Protein AF-A0A6I9NLI4-F1 (afdb_monomer_lite)

Radius of gyration: 18.1 Å; chains: 1; bounding box: 37×51×44 Å

Secondary structure (DSSP, 8-state):
-EE-TTSSEEEEE-TTSEEEEEETTSSS-SEEEE-S--SPPSEEEEEE-TTT--EEEEEEETTEEEEE-SSS-EEEEE--S-EEEEE-SSEEEEEESS-EEEEEPPPHHHHHHHSTT--SHHHHHHHHHHHHH--

Sequence (135 aa):
MSVSFSYKYLALFTETGHLWTGPSHLQDKLNEVDTKNTKPPQQMVWCRRPKSQQPSVVLLWDKLLMVVGVRQDNIQFPIEEPCVLVGELDGVRILSSSQQELLQEVPLVCQEIFKIASMAPGALLLEAHREYQVP

Foldseek 3Di:
DDAAPVNQKDWDQDLQQKIWIDGNVPPDTLDIARNVDNDAFPDWYWAAAPPVRWIWIWTHDPFWIWIGTSDHDIDIDTDDADWDWDYDHFFIWTGGPVDIDTGGDDDPVNCLLPPPPRPPPNVVVVVVVVVVPPD

Organism: NCBI:txid8208

InterPro domains:
  IPR006926 Vps16, N-terminal [PF04841] (1-133)
  IPR016534 Vacuolar protein sorting-associated protein 16 [PTHR12811] (1-133)

pLDDT: mean 92.78, std 6.66, range [64.06, 98.38]

Structure (mmCIF, N/CA/C/O backbone):
data_AF-A0A6I9NLI4-F1
#
_entry.id   AF-A0A6I9NLI4-F1
#
loop_
_atom_site.group_PDB
_atom_site.id
_atom_site.type_symbol
_atom_site.label_atom_id
_atom_site.label_alt_id
_atom_site.label_comp_id
_atom_site.label_asym_id
_atom_site.label_entity_id
_atom_site.label_seq_id
_atom_site.pdbx_PDB_ins_code
_atom_site.Cartn_x
_atom_site.Cartn_y
_atom_site.Cartn_z
_atom_site.occupancy
_atom_site.B_iso_or_equiv
_atom_site.auth_seq_id
_atom_site.auth_comp_id
_atom_site.auth_asym_id
_atom_site.auth_atom_id
_atom_site.pdbx_PDB_model_num
ATOM 1 N N . MET A 1 1 ? -11.281 -6.383 10.243 1.00 93.69 1 MET A N 1
ATOM 2 C CA . MET A 1 1 ? -11.196 -7.264 9.054 1.00 93.69 1 MET A CA 1
ATOM 3 C C . MET A 1 1 ? -11.498 -6.444 7.810 1.00 93.69 1 MET A C 1
ATOM 5 O O . MET A 1 1 ? -12.298 -5.525 7.912 1.00 93.69 1 MET A O 1
ATOM 9 N N . SER A 1 2 ? -10.876 -6.753 6.672 1.00 96.56 2 SER A N 1
ATOM 10 C CA . SER A 1 2 ? -11.153 -6.109 5.379 1.00 96.56 2 SER A CA 1
ATOM 11 C C . SER A 1 2 ? -11.1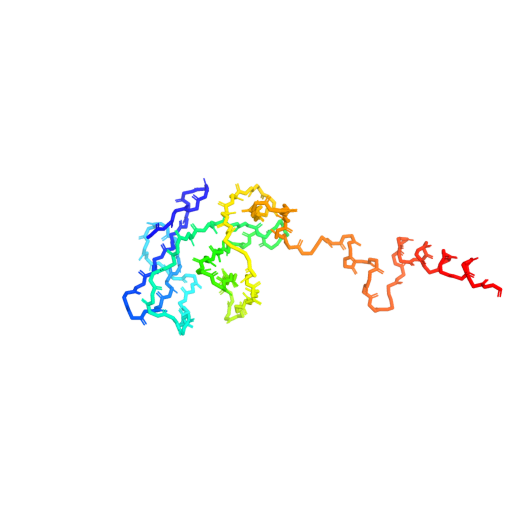02 -7.125 4.235 1.00 96.56 2 SER A C 1
ATOM 13 O O . SER A 1 2 ? -10.269 -8.033 4.251 1.00 96.56 2 SER A O 1
ATOM 15 N N . VAL A 1 3 ? -11.985 -6.970 3.249 1.00 95.25 3 VAL A N 1
ATOM 16 C CA . VAL A 1 3 ? -12.119 -7.845 2.070 1.00 95.25 3 VAL A CA 1
ATOM 17 C C . VAL A 1 3 ? -11.629 -7.087 0.839 1.00 95.25 3 VAL A C 1
ATOM 19 O O . VAL A 1 3 ? -11.926 -5.902 0.687 1.00 95.25 3 VAL A O 1
ATOM 22 N N . SER A 1 4 ? -10.880 -7.743 -0.047 1.00 93.06 4 SER A N 1
ATOM 23 C CA . SER A 1 4 ? -10.406 -7.107 -1.280 1.00 93.06 4 SER A CA 1
ATOM 24 C C . SER A 1 4 ? -11.547 -6.818 -2.255 1.00 93.06 4 SER A C 1
ATOM 26 O O . SER A 1 4 ? -12.533 -7.547 -2.288 1.00 93.06 4 SER A O 1
ATOM 28 N N . PHE A 1 5 ? -11.376 -5.826 -3.135 1.00 88.81 5 PHE A N 1
ATOM 29 C CA . PHE A 1 5 ? -12.377 -5.465 -4.156 1.00 88.81 5 PHE A CA 1
ATOM 30 C C . PHE A 1 5 ? -12.794 -6.646 -5.054 1.00 88.81 5 PHE A C 1
ATOM 32 O O . PHE A 1 5 ? -13.931 -6.754 -5.489 1.00 88.81 5 PHE A O 1
ATOM 39 N N . SER A 1 6 ? -11.868 -7.575 -5.305 1.00 89.50 6 SER A N 1
ATOM 40 C CA . SER A 1 6 ? -12.116 -8.804 -6.066 1.00 89.50 6 SER A CA 1
ATOM 41 C C . SER A 1 6 ? -12.792 -9.931 -5.274 1.00 89.50 6 SER A C 1
ATOM 43 O O . SER A 1 6 ? -13.000 -11.002 -5.838 1.00 89.50 6 SER A O 1
ATOM 45 N N . TYR A 1 7 ? -13.044 -9.749 -3.974 1.00 92.69 7 TYR A N 1
ATOM 46 C CA . TYR A 1 7 ? -13.519 -10.769 -3.024 1.00 92.69 7 TYR A CA 1
ATOM 47 C C . TYR A 1 7 ? -12.604 -11.999 -2.867 1.00 92.69 7 TYR A C 1
ATOM 49 O O . TYR A 1 7 ? -12.969 -12.989 -2.229 1.00 92.69 7 TYR A O 1
ATOM 57 N N . LYS A 1 8 ? -11.392 -11.947 -3.433 1.00 92.88 8 LYS A N 1
ATOM 58 C CA . LYS A 1 8 ? -10.430 -13.056 -3.411 1.00 92.88 8 LYS A CA 1
ATOM 59 C C . LYS A 1 8 ? -9.560 -13.080 -2.162 1.00 92.88 8 LYS A C 1
ATOM 61 O O . LYS A 1 8 ? -9.042 -14.145 -1.850 1.00 92.88 8 LYS A O 1
ATOM 66 N N . TYR A 1 9 ? -9.376 -11.952 -1.474 1.00 94.81 9 TYR A N 1
ATOM 67 C CA . TYR A 1 9 ? -8.417 -11.826 -0.374 1.00 94.81 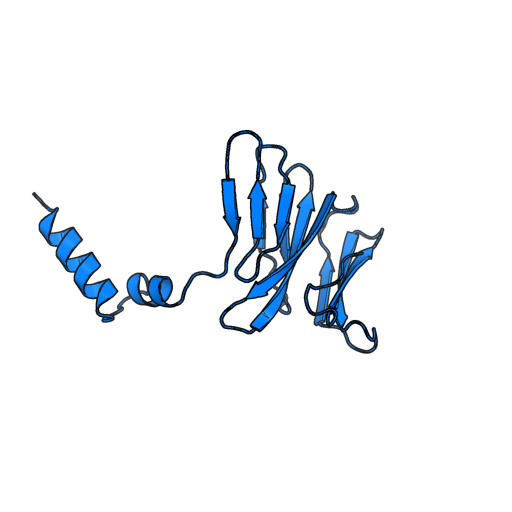9 TYR A CA 1
ATOM 68 C C . TYR A 1 9 ? -9.036 -11.197 0.880 1.00 94.81 9 TYR A C 1
ATOM 70 O O . TYR A 1 9 ? -9.957 -10.381 0.796 1.00 94.81 9 TYR A O 1
ATOM 78 N N . LEU A 1 10 ? -8.505 -11.585 2.040 1.00 96.75 10 LEU A N 1
ATOM 79 C CA . LEU A 1 10 ? -8.911 -11.165 3.379 1.00 96.75 10 LEU A CA 1
ATOM 80 C C . LEU A 1 10 ? -7.718 -10.660 4.180 1.00 96.75 10 LEU A C 1
ATOM 82 O O . LEU A 1 10 ? -6.621 -11.211 4.095 1.00 96.75 10 LEU A O 1
ATOM 86 N N . ALA A 1 11 ? -7.946 -9.579 4.926 1.00 97.12 11 ALA A N 1
ATOM 87 C CA . ALA A 1 11 ? -6.993 -8.973 5.844 1.00 97.12 11 ALA A CA 1
ATOM 88 C C . ALA A 1 11 ? -7.595 -8.997 7.248 1.00 97.12 11 ALA A C 1
ATOM 90 O O . ALA A 1 11 ? -8.687 -8.459 7.488 1.00 97.12 11 ALA A O 1
ATOM 91 N N . LEU A 1 12 ? -6.881 -9.631 8.170 1.00 97.38 12 LEU A N 1
ATOM 92 C CA . LEU A 1 12 ? -7.281 -9.832 9.554 1.00 97.38 12 LEU A CA 1
ATOM 93 C C . LEU A 1 12 ? -6.204 -9.240 10.455 1.00 97.38 12 LEU A C 1
ATOM 95 O O . LEU A 1 12 ? -5.060 -9.675 10.427 1.00 97.38 12 LEU A O 1
ATOM 99 N N . PHE A 1 13 ? -6.583 -8.24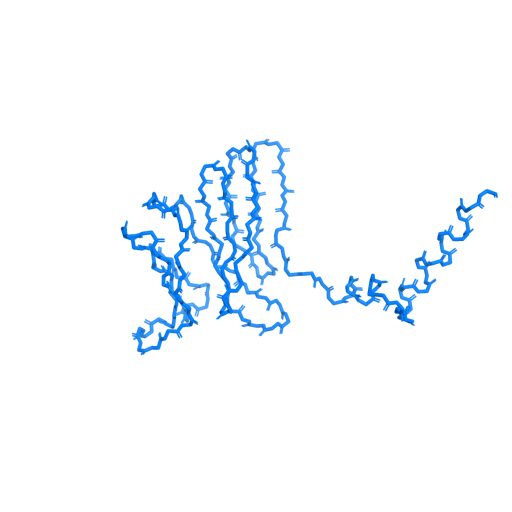1 11.242 1.00 98.19 13 PHE A N 1
ATOM 100 C CA . PHE A 1 13 ? -5.717 -7.667 12.260 1.00 98.19 13 PHE A CA 1
ATOM 101 C C . PHE A 1 13 ? -6.068 -8.292 13.608 1.00 98.19 13 PHE A C 1
ATOM 103 O O . PHE A 1 13 ? -7.245 -8.310 13.980 1.00 98.19 13 PHE A O 1
ATOM 110 N N . THR A 1 14 ? -5.074 -8.840 14.299 1.00 96.81 14 THR A N 1
ATOM 111 C CA . THR A 1 14 ? -5.238 -9.515 15.587 1.00 96.81 14 THR A CA 1
ATOM 112 C C . THR A 1 14 ? -5.015 -8.549 16.745 1.00 96.81 14 THR A C 1
ATOM 114 O O . THR A 1 14 ? -4.332 -7.535 16.619 1.00 96.81 14 THR A O 1
ATOM 117 N N . GLU A 1 15 ? -5.537 -8.896 17.919 1.00 95.88 15 GLU A N 1
ATOM 118 C CA . GLU A 1 15 ? -5.288 -8.145 19.157 1.00 95.88 15 GLU A CA 1
ATOM 119 C C . GLU A 1 15 ? -3.802 -8.147 19.564 1.00 95.88 15 GLU A C 1
ATOM 121 O O . GLU A 1 15 ? -3.305 -7.198 20.163 1.00 95.88 15 GLU A O 1
ATOM 126 N N . THR A 1 16 ? -3.053 -9.177 19.158 1.00 96.81 16 THR A N 1
ATOM 127 C CA . THR A 1 16 ? -1.597 -9.262 19.351 1.00 96.81 16 THR A CA 1
ATOM 128 C C . THR A 1 16 ? -0.800 -8.360 18.401 1.00 96.81 16 THR A C 1
ATOM 130 O O . THR A 1 16 ? 0.424 -8.462 18.357 1.00 96.81 16 THR A O 1
ATOM 133 N N . GLY A 1 17 ? -1.456 -7.504 17.611 1.00 96.88 17 GLY A N 1
ATOM 134 C CA . GLY A 1 17 ? -0.804 -6.560 16.700 1.00 96.88 17 GLY A CA 1
ATOM 135 C C . GLY A 1 17 ? -0.273 -7.175 15.405 1.00 96.88 17 GLY A C 1
ATOM 136 O O . GLY A 1 17 ? 0.532 -6.557 14.702 1.00 96.88 17 GLY A O 1
ATOM 137 N N . HIS A 1 18 ? -0.702 -8.394 15.077 1.00 96.88 18 HIS A N 1
ATOM 138 C CA . HIS A 1 18 ? -0.309 -9.067 13.847 1.00 96.88 18 HIS A CA 1
ATOM 139 C C . HIS A 1 18 ? -1.347 -8.823 12.758 1.00 96.88 18 HIS A C 1
ATOM 141 O O . HIS A 1 18 ? -2.556 -8.841 12.992 1.00 96.88 18 HIS A O 1
ATOM 147 N N . LEU A 1 19 ? -0.867 -8.630 11.538 1.00 97.19 19 LEU A N 1
ATOM 148 C CA . LEU A 1 19 ? -1.690 -8.611 10.348 1.00 97.19 19 LEU A CA 1
ATOM 149 C C . LEU A 1 19 ? -1.520 -9.928 9.604 1.00 97.19 19 LEU A C 1
ATOM 151 O O . LEU A 1 19 ? -0.449 -10.215 9.075 1.00 97.19 19 LEU A O 1
ATOM 155 N N . TRP A 1 20 ? -2.603 -10.683 9.500 1.00 96.31 20 TRP A N 1
ATOM 156 C CA . TRP A 1 20 ? -2.705 -11.831 8.618 1.00 96.31 20 TRP A CA 1
ATOM 157 C C . TRP A 1 20 ? -3.376 -11.422 7.307 1.00 96.31 20 TRP A C 1
ATOM 159 O O . TRP A 1 20 ? -4.401 -10.735 7.299 1.00 96.31 20 TRP A O 1
ATOM 169 N N . THR A 1 21 ? -2.817 -11.872 6.187 1.00 96.06 21 THR A N 1
ATOM 170 C CA . THR A 1 21 ? -3.416 -11.721 4.859 1.00 96.06 21 THR A CA 1
ATOM 171 C C . THR A 1 21 ? -3.424 -13.051 4.126 1.00 96.06 21 THR A C 1
ATOM 173 O O . THR A 1 21 ? -2.459 -13.818 4.172 1.00 96.06 21 THR A O 1
ATOM 176 N N . GLY A 1 22 ? -4.502 -13.322 3.402 1.00 95.69 22 GLY A N 1
ATOM 177 C CA . GLY A 1 22 ? -4.643 -14.573 2.670 1.00 95.69 22 GLY A CA 1
ATOM 178 C C . GLY A 1 22 ? -5.859 -14.590 1.756 1.00 95.69 22 GLY A C 1
ATOM 179 O O . GLY A 1 22 ? -6.607 -13.611 1.702 1.00 95.69 22 GLY A O 1
ATOM 180 N N . PRO A 1 23 ? -6.064 -15.676 1.001 1.00 95.25 23 PRO A N 1
ATOM 181 C CA . PRO A 1 23 ? -7.271 -15.863 0.216 1.00 95.25 23 PRO A CA 1
ATOM 182 C C . PRO A 1 23 ? -8.531 -15.962 1.086 1.00 95.25 23 PRO A C 1
ATOM 184 O O . PRO A 1 23 ? -8.479 -16.372 2.246 1.00 95.25 23 PRO A O 1
ATOM 187 N N . SER A 1 24 ? -9.691 -15.655 0.505 1.00 94.44 24 SER A N 1
ATOM 188 C CA . SER A 1 24 ? -10.979 -15.670 1.212 1.00 94.44 24 SER A CA 1
ATOM 189 C C . SER A 1 24 ? -11.455 -17.051 1.662 1.00 94.44 24 SER A C 1
ATOM 191 O O . SER A 1 24 ? -12.293 -17.138 2.554 1.00 94.44 24 SER A O 1
ATOM 193 N N . HIS A 1 25 ? -10.882 -18.127 1.119 1.00 93.88 25 HIS A N 1
ATOM 194 C CA . HIS A 1 25 ? -11.137 -19.493 1.582 1.00 93.88 25 HIS A CA 1
ATOM 195 C C . HIS A 1 25 ? -10.349 -19.877 2.846 1.00 93.88 25 HIS A C 1
ATOM 197 O O . HIS A 1 25 ? -10.580 -20.959 3.373 1.00 93.88 25 HIS A O 1
ATOM 203 N N . LEU A 1 26 ? -9.430 -19.026 3.331 1.00 92.69 26 LEU A N 1
ATOM 204 C CA . LEU A 1 26 ? -8.678 -19.211 4.586 1.00 92.69 26 LEU A CA 1
ATOM 205 C C . LEU A 1 26 ? -7.830 -20.499 4.677 1.00 92.69 26 LEU A C 1
ATOM 207 O O . LEU A 1 26 ? -7.413 -20.877 5.767 1.00 92.69 26 LEU A O 1
ATOM 211 N N . GLN A 1 27 ? -7.565 -21.180 3.557 1.00 93.38 27 GLN A N 1
ATOM 212 C CA . GLN A 1 27 ? -6.760 -22.418 3.549 1.00 93.38 27 GLN A CA 1
ATOM 213 C C . GLN A 1 27 ? -5.265 -22.141 3.372 1.00 93.38 27 GLN A C 1
ATOM 215 O O . GLN A 1 27 ? -4.439 -22.900 3.863 1.00 93.38 27 GLN A O 1
ATOM 220 N N . ASP A 1 28 ? -4.934 -21.029 2.714 1.00 93.06 28 ASP A N 1
ATOM 221 C CA . ASP A 1 28 ? -3.563 -20.599 2.462 1.00 93.06 28 ASP A CA 1
ATOM 222 C C . ASP A 1 28 ? -3.303 -19.236 3.101 1.00 93.06 28 ASP A C 1
ATOM 224 O O . ASP A 1 28 ? -4.222 -18.470 3.405 1.00 93.06 28 ASP A O 1
ATOM 228 N N . LYS A 1 29 ? -2.023 -18.905 3.256 1.00 92.69 29 LYS A N 1
ATOM 229 C CA . LYS A 1 29 ? -1.566 -17.619 3.779 1.00 92.69 29 LYS A CA 1
ATOM 230 C C . LYS A 1 29 ? -0.731 -16.902 2.729 1.00 92.69 29 LYS A C 1
ATOM 232 O O . LYS A 1 29 ? 0.194 -17.490 2.178 1.00 92.69 29 LYS A O 1
ATOM 237 N N . LEU A 1 30 ? -1.041 -15.632 2.476 1.00 92.50 30 LEU A N 1
ATOM 238 C CA . LEU A 1 30 ? -0.193 -14.772 1.651 1.00 92.50 30 LEU A CA 1
ATOM 239 C C . LEU A 1 30 ? 0.943 -14.192 2.483 1.00 92.50 30 LEU A C 1
ATOM 241 O O . LEU A 1 30 ? 2.095 -14.259 2.071 1.00 92.50 30 LEU A O 1
ATOM 245 N N . ASN A 1 31 ? 0.613 -13.621 3.642 1.00 93.75 31 ASN A N 1
ATOM 246 C CA . ASN A 1 31 ? 1.598 -13.029 4.534 1.00 93.75 31 ASN A CA 1
ATOM 247 C C . ASN A 1 31 ? 1.068 -12.934 5.969 1.00 93.75 31 ASN A C 1
ATOM 249 O O . ASN A 1 31 ? -0.141 -12.850 6.193 1.00 93.75 31 ASN A O 1
ATOM 253 N N . GLU A 1 32 ? 1.986 -12.906 6.927 1.00 94.69 32 GLU A N 1
ATOM 254 C CA . GLU A 1 32 ? 1.718 -12.580 8.324 1.00 94.69 32 GLU A CA 1
ATOM 255 C C . GLU A 1 32 ? 2.825 -11.673 8.836 1.00 94.69 32 GLU A C 1
ATOM 257 O O . GLU A 1 32 ? 4.001 -12.030 8.769 1.00 94.69 32 GLU A O 1
ATOM 262 N N . VAL A 1 33 ? 2.446 -10.489 9.304 1.00 95.19 33 VAL A N 1
ATOM 263 C CA . VAL A 1 33 ? 3.392 -9.432 9.663 1.00 95.19 33 VAL A CA 1
ATOM 264 C C . VAL A 1 33 ? 3.075 -8.918 11.057 1.00 95.19 33 VAL A C 1
ATOM 266 O O . VAL A 1 33 ? 1.941 -8.542 11.341 1.00 95.19 33 VAL A O 1
ATOM 269 N N . ASP A 1 34 ? 4.091 -8.863 11.913 1.00 95.25 34 ASP A N 1
ATOM 270 C CA . ASP A 1 34 ? 4.027 -8.119 13.169 1.00 95.25 34 ASP A CA 1
ATOM 271 C C . ASP A 1 34 ? 4.119 -6.619 12.856 1.00 95.25 34 ASP A C 1
ATOM 273 O O . ASP A 1 34 ? 5.158 -6.126 12.409 1.00 95.25 34 ASP A O 1
ATOM 277 N N . THR A 1 35 ? 3.020 -5.895 13.071 1.00 95.00 35 THR A N 1
ATOM 278 C CA . THR A 1 35 ? 2.933 -4.458 12.768 1.00 95.00 35 THR A CA 1
ATOM 279 C C . THR A 1 35 ? 3.600 -3.584 13.830 1.00 95.00 35 THR A C 1
ATOM 281 O O . THR A 1 35 ? 3.673 -2.368 13.659 1.00 95.00 35 THR A O 1
ATOM 284 N N . LYS A 1 36 ? 4.073 -4.182 14.937 1.00 94.56 36 LYS A N 1
ATOM 285 C CA . LYS A 1 36 ? 4.611 -3.490 16.121 1.00 94.56 36 LYS A CA 1
ATOM 286 C C . LYS A 1 36 ? 3.621 -2.525 16.779 1.00 94.56 36 LYS A C 1
ATOM 288 O O . LYS A 1 36 ? 4.014 -1.702 17.603 1.00 94.56 36 LYS A O 1
ATOM 293 N N . ASN A 1 37 ? 2.336 -2.641 16.451 1.00 94.38 37 ASN A N 1
ATOM 294 C CA . ASN A 1 37 ? 1.260 -1.849 17.020 1.00 94.38 37 ASN A CA 1
ATOM 295 C C . ASN A 1 37 ? 0.118 -2.782 17.418 1.00 94.38 37 ASN A C 1
ATOM 297 O O . ASN A 1 37 ? -0.341 -3.571 16.606 1.00 94.38 37 ASN A O 1
ATOM 301 N N . THR A 1 38 ? -0.340 -2.709 18.664 1.00 96.25 38 THR A N 1
ATOM 302 C CA . THR A 1 38 ? -1.479 -3.505 19.151 1.00 96.25 38 THR A CA 1
ATOM 303 C C . THR A 1 38 ? -2.802 -2.754 19.046 1.00 96.25 38 THR A C 1
ATOM 305 O O . THR A 1 38 ? -3.867 -3.363 19.140 1.00 96.25 38 THR A O 1
ATOM 308 N N . LYS A 1 39 ? -2.773 -1.431 18.818 1.00 97.25 39 LYS A N 1
ATOM 309 C CA . LYS A 1 39 ? -3.996 -0.669 18.558 1.00 97.25 39 LYS A CA 1
ATOM 310 C C . LYS A 1 39 ? -4.582 -1.121 17.219 1.00 97.25 39 LYS A C 1
ATOM 312 O O . LYS A 1 39 ? -3.829 -1.227 16.251 1.00 97.25 39 LYS A O 1
ATOM 317 N N . PRO A 1 40 ? -5.901 -1.341 17.116 1.00 96.94 40 PRO A N 1
ATOM 318 C CA . PRO A 1 40 ? -6.518 -1.662 15.838 1.00 96.94 40 PRO A CA 1
ATOM 319 C C . PRO A 1 40 ? -6.338 -0.498 14.848 1.00 96.94 40 PRO A C 1
ATOM 321 O O . PRO A 1 40 ? -6.454 0.663 15.254 1.00 96.94 40 PRO A O 1
ATOM 324 N N . PRO A 1 41 ? -6.053 -0.776 13.563 1.00 97.81 41 PRO A N 1
ATOM 325 C CA . PRO A 1 41 ? -6.004 0.260 12.538 1.00 97.81 41 PRO A CA 1
ATOM 326 C C . PRO A 1 41 ? -7.389 0.888 12.353 1.00 97.81 41 PRO A C 1
ATOM 328 O O . PRO A 1 41 ? -8.405 0.191 12.373 1.00 97.81 41 PRO A O 1
ATOM 331 N N . GLN A 1 42 ? -7.421 2.200 12.127 1.00 97.88 42 GLN A N 1
ATOM 332 C CA . GLN A 1 42 ? -8.634 2.953 11.808 1.00 97.88 42 GLN A CA 1
ATOM 333 C C . GLN A 1 42 ? -9.243 2.489 10.478 1.00 97.88 42 GLN A C 1
ATOM 335 O O . GLN A 1 42 ? -10.460 2.356 10.356 1.00 97.88 42 GLN A O 1
ATOM 340 N N . GLN A 1 43 ? -8.396 2.210 9.481 1.00 98.06 43 GLN A N 1
ATOM 341 C CA . GLN A 1 43 ? -8.807 1.679 8.183 1.00 98.06 43 GLN A CA 1
ATOM 342 C C . GLN A 1 43 ? -7.836 0.610 7.682 1.00 98.06 43 GLN A C 1
ATOM 344 O O . GLN A 1 43 ? -6.632 0.667 7.926 1.00 98.06 43 GLN A O 1
ATOM 349 N N . MET A 1 44 ? -8.381 -0.353 6.937 1.00 97.94 44 MET A N 1
ATOM 350 C CA . MET A 1 44 ? -7.620 -1.311 6.139 1.00 97.94 44 MET A CA 1
ATOM 351 C C . MET A 1 44 ? -8.195 -1.338 4.726 1.00 97.94 44 MET A C 1
ATOM 353 O O . MET A 1 44 ? -9.312 -1.823 4.519 1.00 97.94 44 MET A O 1
ATOM 357 N N . VAL A 1 45 ? -7.437 -0.831 3.758 1.00 97.06 45 VAL A N 1
ATOM 358 C CA . VAL A 1 45 ? -7.864 -0.709 2.361 1.00 97.06 45 VAL A CA 1
ATOM 359 C C . VAL A 1 45 ? -6.982 -1.573 1.479 1.00 97.06 45 VAL A C 1
ATOM 361 O O . VAL A 1 45 ? -5.758 -1.493 1.524 1.00 97.06 45 VAL A O 1
ATOM 364 N N . TRP A 1 46 ? -7.611 -2.416 0.668 1.00 94.25 46 TRP A N 1
ATOM 365 C CA . TRP A 1 46 ? -6.906 -3.213 -0.323 1.00 94.25 46 TRP A CA 1
ATOM 366 C C . TRP A 1 46 ? -6.558 -2.377 -1.545 1.00 94.25 46 TRP A C 1
ATOM 368 O O . TRP A 1 46 ? -7.406 -1.665 -2.076 1.00 94.25 46 TRP A O 1
ATOM 378 N N . CYS A 1 47 ? -5.342 -2.555 -2.041 1.00 90.75 47 CYS A N 1
ATOM 379 C CA . CYS A 1 47 ? -4.922 -2.088 -3.348 1.00 90.75 47 CYS A CA 1
ATOM 380 C C . CYS A 1 47 ? -4.198 -3.207 -4.093 1.00 90.75 47 CYS A C 1
ATOM 382 O O . CYS A 1 47 ? -3.838 -4.254 -3.541 1.00 90.75 47 CYS A O 1
ATOM 384 N N . ARG A 1 48 ? -4.024 -3.015 -5.394 1.00 83.69 48 ARG A N 1
ATOM 385 C CA . ARG A 1 48 ? -3.358 -3.986 -6.251 1.00 83.69 48 ARG A CA 1
ATOM 386 C C . ARG A 1 48 ? -2.246 -3.284 -6.988 1.00 83.69 48 ARG A C 1
ATOM 388 O O . ARG A 1 48 ? -2.454 -2.231 -7.572 1.00 83.69 48 ARG A O 1
ATOM 395 N N . ARG A 1 49 ? -1.069 -3.895 -6.975 1.00 77.19 49 ARG A N 1
ATOM 396 C CA . ARG A 1 49 ? 0.062 -3.422 -7.766 1.00 77.19 49 ARG A CA 1
ATOM 397 C C . ARG A 1 49 ? -0.249 -3.621 -9.254 1.00 77.19 49 ARG A C 1
ATOM 399 O O . ARG A 1 49 ? -0.379 -4.785 -9.654 1.00 77.19 49 ARG A O 1
ATOM 406 N N . PRO A 1 50 ? -0.403 -2.557 -10.069 1.00 70.25 50 PRO A N 1
ATOM 407 C CA . PRO A 1 50 ? -0.832 -2.671 -11.461 1.00 70.25 50 PRO A CA 1
ATOM 408 C C . PRO A 1 50 ? 0.029 -3.632 -12.282 1.00 70.25 50 PRO A C 1
ATOM 410 O O . PRO A 1 50 ? -0.497 -4.357 -13.127 1.00 70.25 50 PRO A O 1
ATOM 413 N N . LYS A 1 51 ? 1.338 -3.711 -12.008 1.00 72.44 51 LYS A N 1
ATOM 414 C CA . LYS A 1 51 ? 2.231 -4.610 -12.748 1.00 72.44 51 LYS A CA 1
ATOM 415 C C . LYS A 1 51 ? 2.284 -6.006 -12.150 1.00 72.44 51 LYS A C 1
ATOM 417 O O . LYS A 1 51 ? 2.030 -6.988 -12.841 1.00 72.44 51 LYS A O 1
ATOM 422 N N . SER A 1 52 ? 2.671 -6.111 -10.877 1.00 72.88 52 SER A N 1
ATOM 423 C CA . SER A 1 52 ? 2.879 -7.430 -10.262 1.00 72.88 52 SER A CA 1
ATOM 424 C C . SER A 1 52 ? 1.568 -8.176 -10.028 1.00 72.88 52 SER A C 1
ATOM 426 O O . SER A 1 52 ? 1.596 -9.377 -9.771 1.00 72.88 52 SER A O 1
ATOM 428 N N . GLN A 1 53 ? 0.429 -7.471 -10.100 1.00 78.69 53 GLN A N 1
ATOM 429 C CA . GLN A 1 53 ? -0.906 -8.005 -9.844 1.00 78.69 53 GLN A CA 1
ATOM 430 C C . GLN A 1 53 ? -1.028 -8.618 -8.438 1.00 78.69 53 GLN A C 1
ATOM 432 O O . GLN A 1 53 ? -1.988 -9.330 -8.132 1.00 78.69 53 GLN A O 1
ATOM 437 N N . GLN A 1 54 ? -0.058 -8.322 -7.569 1.00 85.12 54 GLN A N 1
ATOM 438 C CA . GLN A 1 54 ? -0.022 -8.807 -6.205 1.00 85.12 54 GLN A CA 1
ATOM 439 C C . GLN A 1 54 ? -0.926 -7.930 -5.342 1.00 85.12 54 GLN A C 1
ATOM 441 O O . GLN A 1 54 ? -0.887 -6.699 -5.474 1.00 85.12 54 GLN A O 1
ATOM 446 N N . PRO A 1 55 ? -1.752 -8.551 -4.489 1.00 90.12 55 PRO A N 1
ATOM 447 C CA . PRO A 1 55 ? -2.588 -7.814 -3.566 1.00 90.12 55 PRO A CA 1
ATOM 448 C C . PRO A 1 55 ? -1.716 -7.225 -2.450 1.00 90.12 55 PRO A C 1
ATOM 450 O O . PRO A 1 55 ? -0.783 -7.871 -1.965 1.00 90.12 55 PRO A O 1
ATOM 453 N N . SER A 1 56 ? -2.041 -6.003 -2.054 1.00 92.25 56 SER A N 1
ATOM 454 C CA . SER A 1 56 ? -1.450 -5.319 -0.911 1.00 92.25 56 SER A CA 1
ATOM 455 C C . SER A 1 56 ? -2.564 -4.699 -0.081 1.00 92.25 56 SER A C 1
ATOM 457 O O . SER A 1 56 ? -3.625 -4.352 -0.601 1.00 92.25 56 SER A O 1
ATOM 459 N N . VAL A 1 57 ? -2.326 -4.545 1.212 1.00 95.12 57 VAL A N 1
ATOM 460 C CA . VAL A 1 57 ? -3.246 -3.868 2.120 1.00 95.12 57 VAL A CA 1
ATOM 461 C C . VAL A 1 57 ? -2.545 -2.671 2.742 1.00 95.12 57 VAL A C 1
ATOM 463 O O . VAL A 1 57 ? -1.385 -2.747 3.147 1.00 95.12 57 VAL A O 1
ATOM 466 N N . VAL A 1 58 ? -3.259 -1.555 2.778 1.00 96.81 58 VAL A N 1
ATOM 467 C CA . VAL A 1 58 ? -2.839 -0.311 3.407 1.00 96.81 58 VAL A CA 1
ATOM 468 C C . VAL A 1 58 ? -3.576 -0.180 4.729 1.00 96.81 58 VAL A C 1
ATOM 470 O O . VAL A 1 58 ? -4.805 -0.253 4.764 1.00 96.81 58 VAL A O 1
ATOM 473 N N . LEU A 1 59 ? -2.825 -0.014 5.810 1.00 98.00 59 LEU A N 1
ATOM 474 C CA . LEU A 1 59 ? -3.322 0.161 7.167 1.00 98.00 59 LEU A CA 1
ATOM 475 C C . LEU A 1 59 ? -3.102 1.608 7.586 1.00 98.00 59 LEU A C 1
ATOM 477 O O . LEU A 1 59 ? -2.009 2.135 7.384 1.00 98.00 59 LEU A O 1
ATOM 481 N N . LEU A 1 60 ? -4.119 2.217 8.190 1.00 98.38 60 LEU A N 1
ATOM 482 C CA . LEU A 1 60 ? -4.046 3.572 8.729 1.00 98.38 60 LEU A CA 1
ATOM 483 C C . LEU A 1 60 ? -4.216 3.560 10.249 1.00 98.38 60 LEU A C 1
ATOM 485 O O . LEU A 1 60 ? -5.190 3.016 10.765 1.00 98.38 60 LEU A O 1
ATOM 489 N N . TRP A 1 61 ? -3.299 4.222 10.942 1.00 97.94 61 TRP A N 1
ATOM 490 C CA . TRP A 1 61 ? -3.407 4.666 12.331 1.00 97.94 61 TRP A CA 1
ATOM 491 C C . TRP A 1 61 ? -3.228 6.186 12.402 1.00 97.94 61 TRP A C 1
ATOM 493 O O . TRP A 1 61 ? -2.792 6.795 11.431 1.00 97.94 61 TRP A O 1
ATOM 503 N N .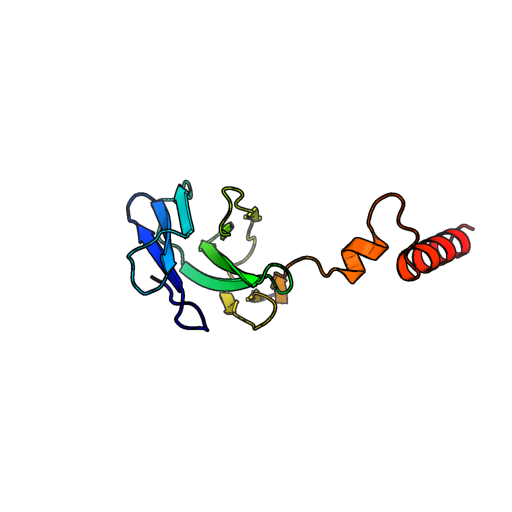 ASP A 1 62 ? -3.462 6.780 13.579 1.00 95.56 62 ASP A N 1
ATOM 504 C CA . ASP A 1 62 ? -3.420 8.235 13.818 1.00 95.56 62 ASP A CA 1
ATOM 505 C C . ASP A 1 62 ? -2.202 8.960 13.216 1.00 95.56 62 ASP A C 1
ATOM 507 O O . ASP A 1 62 ? -2.319 10.110 12.810 1.00 95.56 62 ASP A O 1
ATOM 511 N N . LYS A 1 63 ? -1.026 8.318 13.211 1.00 95.75 63 LYS A N 1
ATOM 512 C CA . LYS A 1 63 ? 0.249 8.915 12.768 1.00 95.75 63 LYS A CA 1
ATOM 513 C C . LYS A 1 63 ? 1.064 8.022 11.836 1.00 95.75 63 LYS A C 1
ATOM 515 O O . LYS A 1 63 ? 2.239 8.291 11.595 1.00 95.75 63 LYS A O 1
ATOM 520 N N . LEU A 1 64 ? 0.482 6.919 11.373 1.00 97.38 64 LEU A N 1
ATOM 521 C CA . LEU A 1 64 ? 1.211 5.904 10.623 1.00 97.38 64 LEU A CA 1
ATOM 522 C C . LEU A 1 64 ? 0.318 5.290 9.558 1.00 97.38 64 LEU A C 1
ATOM 524 O O . LEU A 1 64 ? -0.734 4.730 9.865 1.00 97.38 64 LEU A O 1
ATOM 528 N N . LEU A 1 65 ? 0.808 5.313 8.328 1.00 97.62 65 LEU A N 1
ATOM 529 C CA . LEU A 1 65 ? 0.299 4.515 7.232 1.00 97.62 65 LEU A CA 1
ATOM 530 C C . LEU A 1 65 ? 1.305 3.407 6.928 1.00 97.62 65 LEU A C 1
ATOM 532 O O . LEU A 1 65 ? 2.498 3.658 6.775 1.00 97.62 65 LEU A O 1
ATOM 536 N N . MET A 1 66 ? 0.830 2.168 6.846 1.00 96.94 66 MET A N 1
ATOM 537 C CA . MET A 1 66 ? 1.660 1.005 6.542 1.00 96.94 66 MET A CA 1
ATOM 538 C C . MET A 1 66 ? 1.120 0.280 5.318 1.00 96.94 66 MET A C 1
ATOM 540 O O . MET A 1 66 ? -0.062 -0.045 5.256 1.00 96.94 66 MET A O 1
ATOM 544 N N . VAL A 1 67 ? 1.991 -0.018 4.360 1.00 95.44 67 VAL A N 1
ATOM 545 C CA . VAL A 1 67 ? 1.682 -0.830 3.184 1.00 95.44 67 VAL A CA 1
ATOM 546 C C . VAL A 1 67 ? 2.282 -2.210 3.379 1.00 95.44 67 VAL A C 1
ATOM 548 O O . VAL A 1 67 ? 3.499 -2.350 3.509 1.00 95.44 67 VAL A O 1
ATOM 551 N N . VAL A 1 68 ? 1.432 -3.232 3.366 1.00 94.69 68 VAL A N 1
ATOM 552 C CA . VAL A 1 68 ? 1.836 -4.632 3.499 1.00 94.69 68 VAL A CA 1
ATOM 553 C C . VAL A 1 68 ? 1.487 -5.380 2.219 1.00 94.69 68 VAL A C 1
ATOM 555 O O . VAL A 1 68 ? 0.327 -5.439 1.814 1.00 94.69 68 VAL A O 1
ATOM 558 N N . GLY A 1 69 ? 2.505 -5.937 1.564 1.00 91.00 69 GLY A N 1
ATOM 559 C CA . GLY A 1 69 ? 2.348 -6.799 0.394 1.00 91.00 69 GLY A CA 1
ATOM 560 C C . GLY A 1 69 ? 2.498 -8.284 0.733 1.00 91.00 69 GLY A C 1
ATOM 561 O O . GLY A 1 69 ? 2.533 -8.685 1.892 1.00 91.00 69 GLY A O 1
ATOM 562 N N . VAL A 1 70 ? 2.644 -9.110 -0.305 1.00 86.69 70 VAL A N 1
ATOM 563 C CA . VAL A 1 70 ? 2.864 -10.568 -0.178 1.00 86.69 70 VAL A CA 1
ATOM 564 C C . VAL A 1 70 ? 4.292 -10.919 0.283 1.00 86.69 70 VAL A C 1
ATOM 566 O O . VAL A 1 70 ? 4.539 -12.018 0.763 1.00 86.69 70 VAL A O 1
ATOM 569 N N . ARG A 1 71 ? 5.259 -10.004 0.134 1.00 77.94 71 ARG A N 1
ATOM 570 C CA . ARG A 1 71 ? 6.649 -10.195 0.596 1.00 77.94 71 ARG A CA 1
ATOM 571 C C . ARG A 1 71 ? 6.845 -9.579 1.986 1.00 77.94 71 ARG A C 1
ATOM 573 O O . ARG A 1 71 ? 6.041 -8.754 2.404 1.00 77.94 71 ARG A O 1
ATOM 580 N N . GLN A 1 72 ? 7.921 -9.962 2.678 1.00 64.06 72 GLN A N 1
ATOM 581 C CA . GLN A 1 72 ? 8.217 -9.513 4.050 1.00 64.06 72 GLN A CA 1
ATOM 582 C C . GLN A 1 72 ? 8.545 -8.014 4.185 1.00 64.06 72 GLN A C 1
ATOM 584 O O . GLN A 1 72 ? 8.602 -7.512 5.305 1.00 64.06 72 GLN A O 1
ATOM 589 N N . ASP A 1 73 ? 8.695 -7.285 3.080 1.00 70.75 73 ASP A N 1
ATOM 590 C CA . ASP A 1 73 ? 8.930 -5.845 3.121 1.00 70.75 73 ASP A CA 1
ATOM 591 C C . ASP A 1 73 ? 7.604 -5.097 3.316 1.00 70.75 73 ASP A C 1
ATOM 593 O O . ASP A 1 73 ? 6.723 -5.115 2.449 1.00 70.75 73 ASP A O 1
ATOM 597 N N . ASN A 1 74 ? 7.468 -4.434 4.466 1.00 88.12 74 ASN A N 1
ATOM 598 C CA . ASN A 1 74 ? 6.435 -3.431 4.706 1.00 88.12 74 ASN A CA 1
ATOM 599 C C . ASN A 1 74 ? 7.027 -2.029 4.533 1.00 88.12 74 ASN A C 1
ATOM 601 O O . ASN A 1 74 ? 8.183 -1.785 4.873 1.00 88.12 74 ASN A O 1
ATOM 605 N N . ILE A 1 75 ? 6.231 -1.118 3.980 1.00 93.06 75 ILE A N 1
ATOM 606 C CA . ILE A 1 75 ? 6.618 0.282 3.776 1.00 93.06 75 ILE A CA 1
ATOM 607 C C . ILE A 1 75 ? 5.791 1.129 4.732 1.00 93.06 75 ILE A C 1
ATOM 609 O O . ILE A 1 75 ? 4.582 0.927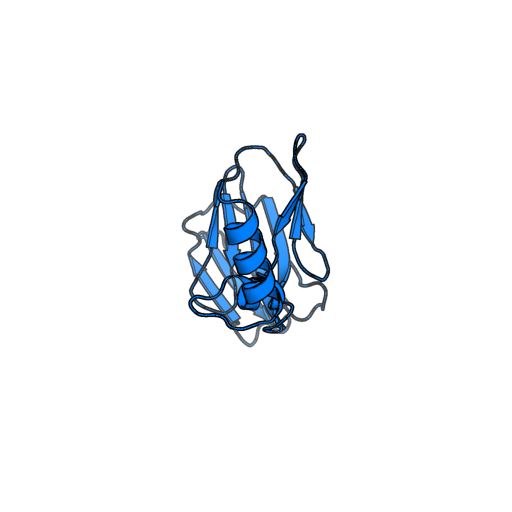 4.841 1.00 93.06 75 ILE A O 1
ATOM 613 N N . GLN A 1 76 ? 6.434 2.059 5.424 1.00 95.62 76 GLN A N 1
ATOM 614 C CA . GLN A 1 76 ? 5.799 2.916 6.416 1.00 95.62 76 GLN A CA 1
ATOM 615 C C . GLN A 1 76 ? 5.921 4.378 6.002 1.00 95.62 76 GLN A C 1
ATOM 617 O O . GLN A 1 76 ? 6.990 4.820 5.586 1.00 95.62 76 GLN A O 1
ATOM 622 N N . PHE A 1 77 ? 4.826 5.114 6.150 1.00 95.94 77 PHE A N 1
ATOM 623 C CA . PHE A 1 77 ? 4.742 6.544 5.897 1.00 95.94 77 PHE A CA 1
ATOM 624 C C . PHE A 1 77 ? 4.199 7.231 7.157 1.00 95.94 77 PHE A C 1
ATOM 626 O O . PHE A 1 77 ? 3.153 6.812 7.668 1.00 95.94 77 PHE A O 1
ATOM 633 N N . PRO A 1 78 ? 4.889 8.248 7.698 1.00 96.56 78 PRO A N 1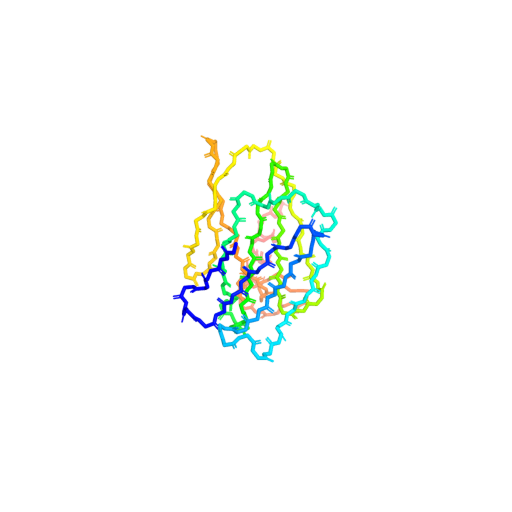
ATOM 634 C CA . PRO A 1 78 ? 4.331 9.054 8.772 1.00 96.56 78 PRO A CA 1
ATOM 635 C C . PRO A 1 78 ? 3.120 9.836 8.253 1.00 96.56 78 PRO A C 1
ATOM 637 O O . PRO A 1 78 ? 3.119 10.304 7.118 1.00 96.56 78 PRO A O 1
ATOM 640 N N . ILE A 1 79 ? 2.097 9.972 9.093 1.00 96.25 79 ILE A N 1
ATOM 641 C CA . ILE A 1 79 ? 0.906 10.778 8.805 1.00 96.25 79 ILE A CA 1
ATOM 642 C C . ILE A 1 79 ? 0.907 11.982 9.743 1.00 96.25 79 ILE A C 1
ATOM 644 O O . ILE A 1 79 ? 0.984 11.824 10.964 1.00 96.25 79 ILE A O 1
ATOM 648 N N . GLU A 1 80 ? 0.861 13.180 9.164 1.00 93.62 80 GLU A N 1
ATOM 649 C CA . GLU A 1 80 ? 0.937 14.445 9.905 1.00 93.62 80 GLU A CA 1
ATOM 650 C C . GLU A 1 80 ? -0.442 14.946 10.348 1.00 93.62 80 GLU A C 1
ATOM 652 O O . GLU A 1 80 ? -0.591 15.479 11.449 1.00 93.62 80 GLU A O 1
ATOM 657 N N . GLU A 1 81 ? -1.459 14.731 9.513 1.00 95.38 81 GLU A N 1
ATOM 658 C CA . GLU A 1 81 ? -2.829 15.196 9.711 1.00 95.38 81 GLU A CA 1
ATOM 659 C C . GLU A 1 81 ? -3.814 14.014 9.671 1.00 95.38 81 GLU A C 1
ATOM 661 O O . GLU A 1 81 ? -3.621 13.089 8.876 1.00 95.38 81 GLU A O 1
ATOM 666 N N . PRO A 1 82 ? -4.900 14.031 10.471 1.00 96.69 82 PRO A N 1
ATOM 667 C CA . PRO A 1 82 ? -5.997 13.088 10.299 1.00 96.69 82 PRO A CA 1
ATOM 668 C C . PRO A 1 82 ? -6.463 13.010 8.840 1.00 96.69 82 PRO A C 1
ATOM 670 O O . PRO A 1 82 ? -6.761 14.023 8.206 1.00 96.69 82 PRO A O 1
ATOM 673 N N . CYS A 1 83 ? -6.545 11.792 8.317 1.00 97.75 83 CYS A N 1
ATOM 674 C CA . CYS A 1 83 ? -6.934 11.534 6.940 1.00 97.75 83 CYS A CA 1
ATOM 675 C C . CYS A 1 83 ? -7.822 10.295 6.837 1.00 97.75 83 CYS A C 1
ATOM 677 O O . CYS A 1 83 ? -7.995 9.545 7.799 1.00 97.75 83 CYS A O 1
ATOM 679 N N . VAL A 1 84 ? -8.393 10.090 5.654 1.00 98.06 84 VAL A N 1
ATOM 680 C CA . VAL A 1 84 ? -9.132 8.880 5.298 1.00 98.06 84 VAL A CA 1
ATOM 681 C C . VAL A 1 84 ? -8.562 8.250 4.034 1.00 98.06 84 VAL A C 1
ATOM 683 O O . VAL A 1 84 ? -8.076 8.937 3.134 1.00 98.06 84 VAL A O 1
ATOM 686 N N . LEU A 1 85 ? -8.650 6.925 3.963 1.00 97.94 85 LEU A N 1
ATOM 687 C CA . LEU A 1 85 ? -8.248 6.129 2.810 1.00 97.94 85 LEU A CA 1
ATOM 688 C C . LEU A 1 85 ? -9.448 5.799 1.921 1.00 97.94 85 LEU A C 1
ATOM 690 O O . LEU A 1 85 ? -10.471 5.305 2.406 1.00 97.94 85 LEU A O 1
ATOM 694 N N . VAL A 1 86 ? -9.277 5.978 0.612 1.00 96.12 86 VAL A N 1
ATOM 695 C CA . VAL A 1 86 ? -10.223 5.554 -0.428 1.00 96.12 86 VAL A CA 1
ATOM 696 C C . VAL A 1 86 ? -9.496 4.630 -1.401 1.00 96.12 86 VAL A C 1
ATOM 698 O O . VAL A 1 86 ? -8.520 5.025 -2.032 1.00 96.12 86 VAL A O 1
ATOM 701 N N . GLY A 1 87 ? -9.945 3.378 -1.505 1.00 93.06 87 GLY A N 1
ATOM 702 C CA . GLY A 1 87 ? -9.359 2.411 -2.437 1.00 93.06 87 GLY A CA 1
ATOM 703 C C . GLY A 1 87 ? -9.782 2.686 -3.878 1.00 93.06 87 GLY A C 1
ATOM 704 O O . GLY A 1 87 ? -10.968 2.887 -4.137 1.00 93.06 87 GLY A O 1
ATOM 705 N N . GLU A 1 88 ? -8.826 2.654 -4.805 1.00 89.06 88 GLU A N 1
ATOM 706 C CA . GLU A 1 88 ? -9.036 2.832 -6.247 1.00 89.06 88 GLU A CA 1
ATOM 707 C C . GLU A 1 88 ? -8.479 1.625 -7.030 1.00 89.06 88 GLU A C 1
ATOM 709 O O . GLU A 1 88 ? -7.900 0.699 -6.455 1.00 89.06 88 GLU A O 1
ATOM 714 N N . LEU A 1 89 ? -8.687 1.585 -8.351 1.00 80.44 89 LEU A N 1
ATOM 715 C CA . LEU A 1 89 ? -8.240 0.459 -9.188 1.00 80.44 89 LEU A CA 1
ATOM 716 C C . LEU A 1 89 ? -6.709 0.375 -9.308 1.00 80.44 89 LEU A C 1
ATOM 718 O O . LEU A 1 89 ? -6.163 -0.717 -9.478 1.00 80.44 89 LEU A O 1
ATOM 722 N N . ASP A 1 90 ? -6.035 1.516 -9.224 1.00 80.69 90 ASP A N 1
ATOM 723 C CA . ASP A 1 90 ? -4.605 1.727 -9.456 1.00 80.69 90 ASP A CA 1
ATOM 724 C C . ASP A 1 90 ? -3.833 2.173 -8.200 1.00 80.69 90 ASP A C 1
ATOM 726 O O . ASP A 1 90 ? -2.602 2.248 -8.229 1.00 80.69 90 ASP A O 1
ATOM 730 N N . GLY A 1 91 ? -4.516 2.398 -7.075 1.00 90.44 91 GLY A N 1
ATOM 731 C CA . GLY A 1 91 ? -3.877 2.858 -5.846 1.00 90.44 91 GLY A CA 1
ATOM 732 C C . GLY A 1 91 ? -4.825 3.049 -4.666 1.00 90.44 91 GLY A C 1
ATOM 733 O O . GLY A 1 91 ? -5.907 2.465 -4.594 1.00 90.44 91 GLY A O 1
ATOM 734 N N . VAL A 1 92 ? -4.383 3.860 -3.708 1.00 95.56 92 VAL A N 1
ATOM 735 C CA . VAL A 1 92 ? -5.182 4.333 -2.573 1.00 95.56 92 VAL A CA 1
ATOM 736 C C . VAL A 1 92 ? -5.059 5.844 -2.508 1.00 95.56 92 VAL A C 1
ATOM 738 O O . VAL A 1 92 ? -3.955 6.378 -2.406 1.00 95.56 92 VAL A O 1
ATOM 741 N N . ARG A 1 93 ? -6.193 6.536 -2.542 1.00 96.81 93 ARG A N 1
ATOM 742 C CA . ARG A 1 93 ? -6.240 7.972 -2.301 1.00 96.81 93 ARG A CA 1
ATOM 743 C C . ARG A 1 93 ? -6.254 8.241 -0.801 1.00 96.81 93 ARG A C 1
ATOM 745 O O . ARG A 1 93 ? -7.013 7.606 -0.066 1.00 96.81 93 ARG A O 1
ATOM 752 N N . ILE A 1 94 ? -5.417 9.175 -0.370 1.00 97.62 94 ILE A N 1
ATOM 753 C CA . ILE A 1 94 ? -5.301 9.641 1.012 1.00 97.62 94 ILE A CA 1
ATOM 754 C C . ILE A 1 94 ? -5.845 11.068 1.036 1.00 97.62 94 ILE A C 1
ATOM 756 O O . ILE A 1 94 ? -5.370 11.926 0.293 1.00 97.62 94 ILE A O 1
ATOM 760 N N . LEU A 1 95 ? -6.882 11.301 1.837 1.00 98.00 95 LEU A N 1
ATOM 761 C CA . LEU A 1 95 ? -7.591 12.579 1.901 1.00 98.00 95 LEU A CA 1
ATOM 762 C C . LEU A 1 95 ? -7.524 13.138 3.318 1.00 98.00 95 LEU A C 1
ATOM 764 O O . LEU A 1 95 ? -8.078 12.526 4.231 1.00 98.00 95 LEU A O 1
ATOM 768 N N . SER A 1 96 ? -6.878 14.287 3.498 1.00 97.06 96 SER A N 1
ATOM 769 C CA . SER A 1 96 ? -6.935 15.076 4.735 1.00 97.06 96 SER A CA 1
ATOM 770 C C . SER A 1 96 ? -7.811 16.320 4.534 1.00 97.06 96 SER A C 1
ATOM 772 O O . SER A 1 96 ? -8.441 16.477 3.485 1.00 97.06 96 SER A O 1
ATOM 774 N N . SER A 1 97 ? -7.893 17.216 5.526 1.00 97.25 97 SER A N 1
ATOM 775 C CA . SER A 1 97 ? -8.629 18.476 5.339 1.00 97.25 97 SER A CA 1
ATOM 776 C C . SER A 1 97 ? -7.884 19.473 4.444 1.00 97.25 97 SER A C 1
ATOM 778 O O . SER A 1 97 ? -8.505 20.388 3.899 1.00 97.25 97 SER A O 1
ATOM 780 N N . SER A 1 98 ? -6.572 19.285 4.271 1.00 97.12 98 SER A N 1
ATOM 781 C CA . SER A 1 98 ? -5.695 20.208 3.548 1.00 97.12 98 SER A CA 1
ATOM 782 C C . SER A 1 98 ? -5.076 19.627 2.273 1.00 97.12 98 SER A C 1
ATOM 784 O O . SER A 1 98 ? -4.658 20.392 1.401 1.00 97.12 98 SER A O 1
ATOM 786 N N . GLN A 1 99 ? -5.015 18.300 2.137 1.00 96.19 99 GLN A N 1
ATOM 787 C CA . GLN A 1 99 ? -4.285 17.624 1.066 1.00 96.19 99 GLN A CA 1
ATOM 788 C C . GLN A 1 99 ? -5.057 16.440 0.480 1.00 96.19 99 GLN A C 1
ATOM 790 O O . GLN A 1 99 ? -5.872 15.784 1.133 1.00 96.19 99 GLN A O 1
ATOM 795 N N . GLN A 1 100 ? -4.748 16.153 -0.784 1.00 96.56 100 GLN A N 1
ATOM 796 C CA . GLN A 1 100 ? -5.186 14.963 -1.497 1.00 96.56 100 GLN A CA 1
ATOM 797 C C . GLN A 1 100 ? -3.969 14.320 -2.162 1.00 96.56 100 GLN A C 1
ATOM 799 O O . GLN A 1 100 ? -3.376 14.895 -3.074 1.00 96.56 100 GLN A O 1
ATOM 804 N N . GLU A 1 101 ? -3.643 13.103 -1.742 1.00 96.06 101 GLU A N 1
ATOM 805 C CA . GLU A 1 101 ? -2.490 12.350 -2.232 1.00 96.06 101 GLU A CA 1
ATOM 806 C C . GLU A 1 101 ? -2.917 11.011 -2.839 1.00 96.06 101 GLU A C 1
ATOM 808 O O . GLU A 1 101 ? -3.949 10.441 -2.476 1.00 96.06 101 GLU A O 1
ATOM 813 N N . LEU A 1 102 ? -2.113 10.491 -3.770 1.00 94.81 102 LEU A N 1
ATOM 814 C CA . LEU A 1 102 ? -2.316 9.174 -4.371 1.00 94.81 102 LEU A CA 1
ATOM 815 C C . LEU A 1 102 ? -1.121 8.269 -4.073 1.00 94.81 102 LEU A C 1
ATOM 817 O O . LEU A 1 102 ? -0.034 8.447 -4.625 1.00 94.81 102 LEU A O 1
ATOM 821 N N . LEU A 1 103 ? -1.357 7.248 -3.252 1.00 94.31 103 LEU A N 1
ATOM 822 C CA . LEU A 1 103 ? -0.420 6.161 -3.024 1.00 94.31 103 LEU A CA 1
ATOM 823 C C . LEU A 1 103 ? -0.583 5.108 -4.125 1.00 94.31 103 LEU A C 1
ATOM 825 O O . LEU A 1 103 ? -1.609 4.429 -4.203 1.00 94.31 103 LEU A O 1
ATOM 829 N N . GLN A 1 104 ? 0.448 4.936 -4.948 1.00 91.06 104 GLN A N 1
ATOM 830 C CA . GLN A 1 104 ? 0.459 3.988 -6.064 1.00 91.06 104 GLN A CA 1
ATOM 831 C C . GLN A 1 104 ? 1.818 3.291 -6.208 1.00 91.06 104 GLN A C 1
ATOM 833 O O . GLN A 1 104 ? 2.843 3.775 -5.725 1.00 91.06 104 GLN A O 1
ATOM 838 N N . GLU A 1 105 ? 1.835 2.146 -6.896 1.00 87.94 105 GLU A N 1
ATOM 839 C CA . GLU A 1 105 ? 3.091 1.544 -7.361 1.00 87.94 105 GLU A CA 1
ATOM 840 C C . GLU A 1 105 ? 3.759 2.497 -8.360 1.00 87.94 105 GLU A C 1
ATOM 842 O O . GLU A 1 105 ? 3.089 3.031 -9.240 1.00 87.94 105 GLU A O 1
ATOM 847 N N . VAL A 1 106 ? 5.078 2.690 -8.252 1.00 89.06 106 VAL A N 1
ATOM 848 C CA . VAL A 1 106 ? 5.816 3.570 -9.169 1.00 89.06 106 VAL A CA 1
ATOM 849 C C . VAL A 1 106 ? 5.613 3.095 -10.618 1.00 89.06 106 VAL A C 1
ATOM 851 O O . VAL A 1 106 ? 6.029 1.972 -10.937 1.00 89.06 106 VAL A O 1
ATOM 854 N N . PRO A 1 107 ? 5.024 3.916 -11.512 1.00 87.69 107 PRO A N 1
ATOM 855 C CA . PRO A 1 107 ? 4.753 3.512 -12.889 1.00 87.69 107 PRO A CA 1
ATOM 856 C C . PRO A 1 107 ? 6.021 3.106 -13.645 1.00 87.69 107 PRO A C 1
ATOM 858 O O . PRO A 1 107 ? 7.093 3.675 -13.433 1.00 87.69 107 PRO A O 1
ATOM 861 N N . LEU A 1 108 ? 5.905 2.151 -14.576 1.00 86.56 108 LEU A N 1
ATOM 862 C CA . LEU A 1 108 ? 7.062 1.669 -15.344 1.00 86.56 108 LEU A CA 1
ATOM 863 C C . LEU A 1 108 ? 7.734 2.767 -16.152 1.00 86.56 108 LEU A C 1
ATOM 865 O O . LEU A 1 108 ? 8.953 2.834 -16.156 1.00 86.56 108 LEU A O 1
ATOM 869 N N . VAL A 1 109 ? 6.949 3.650 -16.764 1.00 89.81 109 VAL A N 1
ATOM 870 C CA . VAL A 1 109 ? 7.483 4.797 -17.503 1.00 89.81 109 VAL A CA 1
ATOM 871 C C . VAL A 1 109 ? 8.343 5.691 -16.604 1.00 89.81 109 VAL A C 1
ATOM 873 O O . VAL A 1 109 ? 9.416 6.118 -17.013 1.00 89.81 109 VAL A O 1
ATOM 876 N N . CYS A 1 110 ? 7.944 5.908 -15.346 1.00 91.75 110 CYS A N 1
ATOM 877 C CA . CYS A 1 110 ? 8.754 6.654 -14.385 1.00 91.75 110 CYS A CA 1
ATOM 878 C C . CYS A 1 110 ? 10.045 5.896 -14.059 1.00 91.75 110 CYS A C 1
ATOM 880 O O . CYS A 1 110 ? 11.119 6.487 -14.057 1.00 91.75 110 CYS A O 1
ATOM 882 N N . GLN A 1 111 ? 9.967 4.581 -13.839 1.00 91.69 111 GLN A N 1
ATOM 883 C CA . GLN A 1 111 ? 11.166 3.769 -13.622 1.00 91.69 111 GLN A CA 1
ATOM 884 C C . GLN A 1 111 ? 12.101 3.821 -14.835 1.00 91.69 111 GLN A C 1
ATOM 886 O O . GLN A 1 111 ? 13.295 4.003 -14.667 1.00 91.69 111 GLN A O 1
ATOM 891 N N . GLU A 1 112 ? 11.585 3.706 -16.056 1.00 94.12 112 GLU A N 1
ATOM 892 C CA . GLU A 1 112 ? 12.373 3.786 -17.287 1.00 94.12 112 GLU A CA 1
ATOM 893 C C . GLU A 1 112 ? 13.014 5.158 -17.474 1.00 94.12 112 GLU A C 1
ATOM 895 O O . GLU A 1 112 ? 14.138 5.224 -17.949 1.00 94.12 112 GLU A O 1
ATOM 900 N N . ILE A 1 113 ? 12.361 6.247 -17.077 1.00 95.88 113 ILE A N 1
ATOM 901 C CA . ILE A 1 113 ? 12.946 7.591 -17.158 1.00 95.88 113 ILE A CA 1
ATOM 902 C C . ILE A 1 113 ? 14.055 7.780 -16.114 1.00 95.88 113 ILE A C 1
ATOM 904 O O . ILE A 1 113 ? 15.121 8.295 -16.436 1.00 95.88 113 ILE A O 1
ATOM 908 N N . PHE A 1 114 ? 13.816 7.362 -14.868 1.00 93.50 114 PHE A N 1
ATOM 909 C CA . PHE A 1 114 ? 14.683 7.689 -13.729 1.00 93.50 114 PHE A CA 1
ATOM 910 C C . PHE A 1 114 ? 15.662 6.578 -13.328 1.00 93.50 114 PHE A C 1
ATOM 912 O O . PHE A 1 114 ? 16.468 6.761 -12.414 1.00 93.50 114 PHE A O 1
ATOM 919 N N . LYS A 1 115 ? 15.618 5.414 -13.983 1.00 94.06 115 LYS A N 1
ATOM 920 C CA . LYS A 1 115 ? 16.579 4.334 -13.746 1.00 94.06 115 LYS A CA 1
ATOM 921 C C . LYS A 1 115 ? 17.985 4.790 -14.129 1.00 94.06 115 LYS A C 1
ATOM 923 O O . LYS A 1 115 ? 18.202 5.386 -15.181 1.00 94.06 115 LYS A O 1
ATOM 928 N N . ILE A 1 116 ? 18.949 4.439 -13.280 1.00 91.25 116 ILE A N 1
ATOM 929 C CA . ILE A 1 116 ? 20.372 4.706 -13.507 1.00 91.25 116 ILE A CA 1
ATOM 930 C C . ILE A 1 116 ? 20.789 4.138 -14.869 1.00 91.25 116 ILE A C 1
ATOM 932 O O . ILE A 1 116 ? 20.508 2.974 -15.168 1.00 91.25 116 ILE A O 1
ATOM 936 N N . ALA A 1 117 ? 21.469 4.968 -15.663 1.00 91.56 117 ALA A N 1
ATOM 937 C CA . ALA A 1 117 ? 21.936 4.642 -17.010 1.00 91.56 117 ALA A CA 1
ATOM 938 C C . ALA A 1 117 ? 20.816 4.209 -17.978 1.00 91.56 117 ALA A C 1
ATOM 940 O O . ALA A 1 117 ? 21.028 3.372 -18.858 1.00 91.56 117 ALA A O 1
ATOM 941 N N . SER A 1 118 ? 19.606 4.751 -17.816 1.00 95.19 118 SER A N 1
ATOM 942 C CA . SER A 1 118 ? 18.539 4.516 -18.781 1.00 95.19 118 SER A CA 1
ATOM 943 C C . SER A 1 118 ? 18.791 5.244 -20.101 1.00 95.19 118 SER A C 1
ATOM 945 O O . SER A 1 118 ? 19.082 6.435 -20.122 1.00 95.19 118 SER A O 1
ATOM 947 N N . MET A 1 119 ? 18.593 4.521 -21.203 1.00 95.25 119 MET A N 1
ATOM 948 C CA . MET A 1 119 ? 18.583 5.054 -22.571 1.00 95.25 119 MET A CA 1
ATOM 949 C C . MET A 1 119 ? 17.161 5.069 -23.157 1.00 95.25 119 MET A C 1
ATOM 951 O O . MET A 1 119 ? 16.983 5.119 -24.373 1.00 95.25 119 MET A O 1
ATOM 955 N N . ALA A 1 120 ? 16.132 4.965 -22.305 1.00 96.62 120 ALA A N 1
ATOM 956 C CA . ALA A 1 120 ? 14.746 5.081 -22.742 1.00 96.62 120 ALA A CA 1
ATOM 957 C C . ALA A 1 120 ? 14.495 6.480 -23.338 1.00 96.62 120 ALA A C 1
ATOM 959 O O . ALA A 1 120 ? 15.061 7.455 -22.838 1.00 96.62 120 ALA A O 1
ATOM 960 N N . PRO A 1 121 ? 13.611 6.627 -24.344 1.00 96.69 121 PRO A N 1
ATOM 961 C CA . PRO A 1 121 ? 13.364 7.923 -24.981 1.00 96.69 121 PRO A CA 1
ATOM 962 C C . PRO A 1 121 ? 13.036 9.043 -23.985 1.00 96.69 121 PRO A C 1
ATOM 964 O O . PRO A 1 121 ? 13.558 10.148 -24.103 1.00 96.69 121 PRO A O 1
ATOM 967 N N . GLY A 1 122 ? 12.233 8.747 -22.957 1.00 95.38 122 GLY A N 1
ATOM 968 C CA . GLY A 1 122 ? 11.902 9.719 -21.913 1.00 95.38 122 GLY A CA 1
ATOM 969 C C . GLY A 1 122 ? 13.091 10.114 -21.025 1.00 95.38 122 GLY A C 1
ATOM 970 O O . GLY A 1 122 ? 13.164 11.266 -20.609 1.00 95.38 122 GLY A O 1
ATOM 971 N N . ALA A 1 123 ? 14.038 9.203 -20.771 1.00 96.75 123 ALA A N 1
ATOM 972 C CA . ALA A 1 123 ? 15.263 9.511 -20.028 1.00 96.75 123 ALA A CA 1
ATOM 973 C C . ALA A 1 123 ? 16.169 10.460 -20.829 1.00 96.75 123 ALA A C 1
ATOM 975 O O . ALA A 1 123 ? 16.651 11.454 -20.296 1.00 96.75 123 ALA A O 1
ATOM 976 N N . LEU A 1 124 ? 16.330 10.197 -22.132 1.00 96.69 124 LEU A N 1
ATOM 977 C CA . LEU A 1 124 ? 17.127 11.038 -23.032 1.00 96.69 124 LEU A CA 1
ATOM 978 C C . LEU A 1 124 ? 16.535 12.446 -23.184 1.00 96.69 124 LEU A C 1
ATOM 980 O O . LEU A 1 124 ? 17.276 13.425 -23.176 1.00 96.69 124 LEU A O 1
ATOM 984 N N . LEU A 1 125 ? 15.206 12.561 -23.289 1.00 96.44 125 LEU A N 1
ATOM 985 C CA . LEU A 1 125 ? 14.523 13.859 -23.335 1.00 96.44 125 LEU A CA 1
ATOM 986 C C . LEU A 1 125 ? 14.678 14.639 -22.026 1.00 96.44 125 LEU A C 1
ATOM 988 O O . LEU A 1 125 ? 14.894 15.850 -22.065 1.00 96.44 125 LEU A O 1
ATOM 992 N N . LEU A 1 126 ? 14.583 13.958 -20.880 1.00 95.38 126 LEU A N 1
ATOM 993 C CA . LEU A 1 126 ? 14.796 14.581 -19.576 1.00 95.38 126 LEU A CA 1
ATOM 994 C C . LEU A 1 126 ? 16.226 15.120 -19.442 1.00 95.38 126 LEU A C 1
ATOM 996 O O . LEU A 1 126 ? 16.410 16.224 -18.938 1.00 95.38 126 LEU A O 1
ATOM 1000 N N . GLU A 1 127 ? 17.221 14.376 -19.922 1.00 94.12 127 GLU A N 1
ATOM 1001 C CA . GLU A 1 127 ? 18.617 14.810 -19.877 1.00 94.12 127 GLU A CA 1
ATOM 1002 C C . GLU A 1 127 ? 18.896 15.973 -20.837 1.00 94.12 127 GLU A C 1
ATOM 1004 O O . GLU A 1 127 ? 19.478 16.976 -20.438 1.00 94.12 127 GLU A O 1
ATOM 1009 N N . ALA A 1 128 ? 18.380 15.914 -22.069 1.00 95.56 128 ALA A N 1
ATOM 1010 C CA . ALA A 1 128 ? 18.480 17.026 -23.014 1.00 95.56 128 ALA A CA 1
ATOM 1011 C C . ALA A 1 128 ? 17.831 18.312 -22.472 1.00 95.56 128 ALA A C 1
ATOM 1013 O O . ALA A 1 128 ? 18.353 19.408 -22.669 1.00 95.56 128 ALA A O 1
ATOM 1014 N N . HIS A 1 129 ? 16.700 18.188 -21.769 1.00 95.44 129 HIS A N 1
ATOM 1015 C CA . HIS A 1 129 ? 16.053 19.319 -21.111 1.00 95.44 129 HIS A CA 1
ATOM 1016 C C . HIS A 1 129 ? 16.909 19.909 -19.984 1.00 95.44 129 HIS A C 1
ATOM 1018 O O . HIS A 1 129 ? 16.984 21.131 -19.873 1.00 95.44 129 HIS A O 1
ATOM 1024 N N . ARG A 1 130 ? 17.565 19.067 -19.174 1.00 94.25 130 ARG A N 1
ATOM 1025 C CA . ARG A 1 130 ? 18.480 19.524 -18.116 1.00 94.25 130 ARG A CA 1
ATOM 1026 C C . ARG A 1 130 ? 19.657 20.300 -18.691 1.00 94.25 130 ARG A C 1
ATOM 1028 O O . ARG A 1 130 ? 19.912 21.398 -18.215 1.00 94.25 130 ARG A O 1
ATOM 1035 N N . GLU A 1 131 ? 20.301 19.782 -19.736 1.00 94.12 131 GLU A N 1
ATOM 1036 C CA . GLU A 1 131 ? 21.412 20.465 -20.417 1.00 94.12 131 GLU A CA 1
ATOM 1037 C C . GLU A 1 131 ? 20.978 21.801 -21.031 1.00 94.12 131 GLU A C 1
ATOM 1039 O O . GLU A 1 131 ? 21.698 22.789 -20.944 1.00 94.12 131 GLU A O 1
ATOM 1044 N N . TYR A 1 132 ? 19.764 21.876 -21.586 1.00 94.81 132 TYR A N 1
ATOM 1045 C CA . TYR A 1 132 ? 19.209 23.135 -22.093 1.00 94.81 132 TYR A CA 1
ATOM 1046 C C . TYR A 1 132 ? 18.991 24.196 -20.997 1.00 94.81 132 TYR A C 1
ATOM 1048 O O . TYR A 1 132 ? 19.017 25.390 -21.285 1.00 94.81 132 TYR A O 1
ATOM 1056 N N . GLN A 1 133 ? 18.739 23.779 -19.753 1.00 93.81 133 GLN A N 1
ATOM 1057 C CA . GLN A 1 133 ? 18.526 24.683 -18.618 1.00 93.81 133 GLN A CA 1
ATOM 1058 C C . GLN A 1 133 ? 19.825 25.160 -17.958 1.00 93.81 133 GLN A C 1
ATOM 1060 O O . GLN A 1 133 ? 19.764 26.046 -17.100 1.00 93.81 133 GLN A O 1
ATOM 1065 N N . VAL A 1 134 ? 20.977 24.590 -18.321 1.00 83.88 134 VAL A N 1
ATOM 1066 C CA . VAL A 1 134 ? 22.273 25.072 -17.838 1.00 83.88 134 VAL A CA 1
ATOM 1067 C C . VAL A 1 134 ? 22.556 26.433 -18.499 1.00 83.88 134 VAL A C 1
ATOM 1069 O O . VAL A 1 134 ? 22.477 26.522 -19.724 1.00 83.88 134 VAL A O 1
ATOM 1072 N N . PRO A 1 135 ? 22.814 27.501 -17.718 1.00 64.12 135 PRO A N 1
ATOM 1073 C CA . PRO A 1 135 ? 23.073 28.839 -18.250 1.00 64.12 135 PRO A CA 1
ATOM 1074 C C . PRO A 1 135 ? 24.387 28.947 -19.033 1.00 64.12 135 PRO A C 1
ATOM 1076 O O . PRO A 1 135 ? 25.350 28.218 -18.699 1.00 64.12 135 PRO A O 1
#